Protein AF-A0A251T359-F1 (afdb_monomer)

InterPro domains:
  IPR029052 Metallo-dependent phosphatase-like [G3DSA:3.60.21.10] (4-119)

Nearest PDB structures (foldseek):
  3jc7-assembly1_c  TM=2.849E-01  e=4.453E+00  Saccharomyces cerevisiae
  7qhs-assembly1_E  TM=2.737E-01  e=4.762E+00  Saccharomyces cerevisiae

Structure (mmCIF, N/CA/C/O backbone):
data_AF-A0A251T359-F1
#
_entry.id   AF-A0A251T359-F1
#
loop_
_atom_site.group_PDB
_atom_site.id
_atom_site.type_symbol
_atom_site.label_atom_id
_atom_site.label_alt_id
_atom_site.label_comp_id
_atom_site.label_asym_id
_atom_site.label_entity_id
_atom_site.label_seq_id
_atom_site.pdbx_PDB_ins_code
_atom_site.Cartn_x
_atom_site.Cartn_y
_atom_site.Cartn_z
_atom_site.occupancy
_atom_site.B_iso_or_equiv
_atom_site.auth_seq_id
_atom_site.auth_comp_id
_atom_site.auth_asym_id
_atom_site.auth_atom_id
_atom_site.pdbx_PDB_model_num
ATOM 1 N N . MET A 1 1 ? 31.931 -24.483 -5.574 1.00 58.66 1 MET A N 1
ATOM 2 C CA . MET A 1 1 ? 31.789 -23.434 -6.615 1.00 58.66 1 MET A CA 1
ATOM 3 C C . MET A 1 1 ? 30.414 -23.445 -7.299 1.00 58.66 1 MET A C 1
ATOM 5 O O . MET A 1 1 ? 29.770 -22.406 -7.334 1.00 58.66 1 MET A O 1
ATOM 9 N N . PHE A 1 2 ? 29.905 -24.598 -7.754 1.00 56.00 2 PHE A N 1
ATOM 10 C CA . PHE A 1 2 ? 28.624 -24.717 -8.482 1.00 56.00 2 PHE A CA 1
ATOM 11 C C . PHE A 1 2 ? 27.378 -24.200 -7.723 1.00 56.00 2 PHE A C 1
ATOM 13 O O . PHE A 1 2 ? 26.584 -23.440 -8.271 1.00 56.00 2 PHE A O 1
ATOM 20 N N . VAL A 1 3 ? 27.241 -24.524 -6.430 1.00 62.50 3 VAL A N 1
ATOM 21 C CA . VAL A 1 3 ? 26.126 -24.048 -5.578 1.00 62.50 3 VAL A CA 1
ATOM 22 C C . VAL A 1 3 ? 26.109 -22.520 -5.437 1.00 62.50 3 VAL A C 1
ATOM 24 O O . VAL A 1 3 ? 25.041 -21.911 -5.438 1.00 62.50 3 VAL A O 1
ATOM 27 N N . MET A 1 4 ? 27.281 -21.880 -5.362 1.00 59.09 4 MET A N 1
ATOM 28 C CA . MET A 1 4 ? 27.379 -20.416 -5.278 1.00 59.09 4 MET A CA 1
ATOM 29 C C . MET A 1 4 ? 26.913 -19.743 -6.575 1.00 59.09 4 MET A C 1
ATOM 31 O O . MET A 1 4 ? 26.155 -18.777 -6.517 1.00 59.09 4 MET A O 1
ATOM 35 N N . ILE A 1 5 ? 27.276 -20.304 -7.732 1.00 63.19 5 ILE A N 1
ATOM 36 C CA . ILE A 1 5 ? 26.850 -19.810 -9.052 1.00 63.19 5 ILE A CA 1
ATOM 37 C C . ILE A 1 5 ? 25.325 -19.943 -9.220 1.00 63.19 5 ILE A C 1
ATOM 39 O O . ILE A 1 5 ? 24.665 -19.006 -9.665 1.00 63.19 5 ILE A O 1
ATOM 43 N N . MET A 1 6 ? 24.731 -21.069 -8.810 1.00 62.06 6 MET A N 1
ATOM 44 C CA . MET A 1 6 ? 23.271 -21.260 -8.855 1.00 62.06 6 MET A CA 1
ATOM 45 C C . MET A 1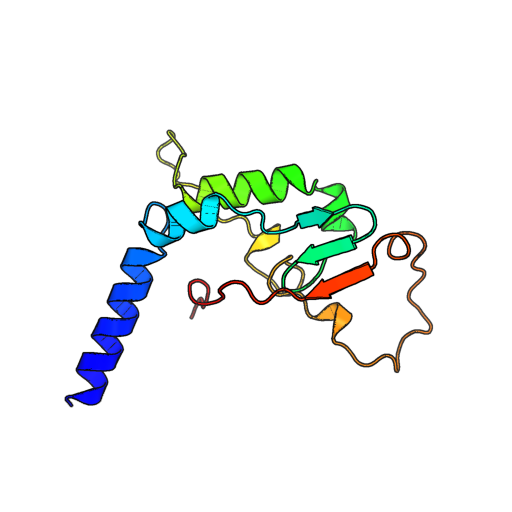 6 ? 22.527 -20.312 -7.898 1.00 62.06 6 MET A C 1
ATOM 47 O O . MET A 1 6 ? 21.501 -19.739 -8.273 1.00 62.06 6 MET A O 1
ATOM 51 N N . ARG A 1 7 ? 23.064 -20.071 -6.689 1.00 62.34 7 ARG A N 1
ATOM 52 C CA . ARG A 1 7 ? 22.520 -19.067 -5.754 1.00 62.34 7 ARG A CA 1
ATOM 53 C C . ARG A 1 7 ? 22.549 -17.659 -6.352 1.00 62.34 7 ARG A C 1
ATOM 55 O O . ARG A 1 7 ? 21.570 -16.933 -6.200 1.00 62.34 7 ARG A O 1
ATOM 62 N N . GLN A 1 8 ? 23.619 -17.289 -7.058 1.00 69.81 8 GLN A N 1
ATOM 63 C CA . GLN A 1 8 ? 23.717 -15.995 -7.742 1.00 69.81 8 GLN A CA 1
ATOM 64 C C . GLN A 1 8 ? 22.674 -15.850 -8.855 1.00 69.81 8 GLN A C 1
ATOM 66 O O . GLN A 1 8 ? 21.992 -14.829 -8.907 1.00 69.81 8 GLN A O 1
ATOM 71 N N . LYS A 1 9 ? 22.467 -16.888 -9.678 1.00 77.06 9 LYS A N 1
ATOM 72 C CA . LYS A 1 9 ? 21.423 -16.886 -10.720 1.00 77.06 9 LYS A CA 1
ATOM 73 C C . LYS A 1 9 ? 20.029 -16.640 -10.138 1.00 77.06 9 LYS A C 1
ATOM 75 O O . LYS A 1 9 ? 19.288 -15.819 -10.667 1.00 77.06 9 LYS A O 1
ATOM 80 N N . GLY A 1 10 ? 19.695 -17.288 -9.020 1.00 78.56 10 GLY A N 1
ATOM 81 C CA . GLY A 1 10 ? 18.405 -17.096 -8.350 1.00 78.56 10 GLY A CA 1
ATOM 82 C C . GLY A 1 10 ? 18.207 -15.687 -7.776 1.00 78.56 10 GLY A C 1
ATOM 83 O O . GLY A 1 10 ? 17.105 -15.146 -7.844 1.00 78.56 10 GLY A O 1
ATOM 84 N N . VAL A 1 11 ? 19.262 -15.070 -7.231 1.00 80.38 11 VAL A N 1
ATOM 85 C CA . VAL A 1 11 ? 19.211 -13.680 -6.736 1.00 80.38 11 VAL A CA 1
ATOM 86 C C . VAL A 1 11 ? 18.999 -12.697 -7.888 1.00 80.38 11 VAL A C 1
ATOM 88 O O . VAL A 1 11 ? 18.137 -11.826 -7.788 1.00 80.38 11 VAL A O 1
ATOM 91 N N . ILE A 1 12 ? 19.732 -12.866 -8.992 1.00 83.62 12 ILE A N 1
ATOM 92 C CA . ILE A 1 12 ? 19.599 -12.020 -10.185 1.00 83.62 12 ILE A CA 1
ATOM 93 C C . ILE A 1 12 ? 18.197 -12.158 -10.784 1.00 83.62 12 ILE A C 1
ATOM 95 O O . ILE A 1 12 ? 17.548 -11.149 -11.039 1.00 83.62 12 ILE A O 1
ATOM 99 N N . ALA A 1 13 ? 17.698 -13.389 -10.937 1.00 85.88 13 ALA A N 1
ATOM 100 C CA . ALA A 1 13 ? 16.363 -13.637 -11.474 1.00 85.88 13 ALA A CA 1
ATOM 101 C C . ALA A 1 13 ? 15.277 -12.925 -10.654 1.00 85.88 13 ALA A C 1
ATOM 103 O O . ALA A 1 13 ? 14.451 -12.214 -11.217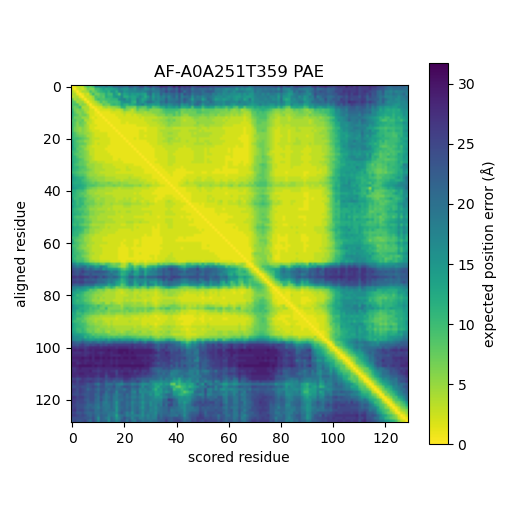 1.00 85.88 13 ALA A O 1
ATOM 104 N N . ARG A 1 14 ? 15.311 -13.038 -9.318 1.00 81.12 14 ARG A N 1
ATOM 105 C CA . ARG A 1 14 ? 14.356 -12.333 -8.447 1.00 81.12 14 ARG A CA 1
ATOM 106 C C . ARG A 1 14 ? 14.466 -10.819 -8.568 1.00 81.12 14 ARG A C 1
ATOM 108 O O . ARG A 1 14 ? 13.438 -10.162 -8.657 1.00 81.12 14 ARG A O 1
ATOM 115 N N . SER A 1 15 ? 15.683 -10.280 -8.610 1.00 81.69 15 SER A N 1
ATOM 116 C CA . SER A 1 15 ? 15.901 -8.841 -8.785 1.00 81.69 15 SER A CA 1
ATOM 117 C C . SER A 1 15 ? 15.282 -8.331 -10.093 1.00 81.69 15 SER A C 1
ATOM 119 O O . SER A 1 15 ? 14.564 -7.338 -10.094 1.00 81.69 15 SER A O 1
ATOM 121 N N . VAL A 1 16 ? 15.469 -9.055 -11.201 1.00 86.38 16 VAL A N 1
ATOM 122 C CA . VAL A 1 16 ? 14.897 -8.689 -12.509 1.00 86.38 16 VAL A CA 1
ATOM 123 C C . VAL A 1 16 ? 13.372 -8.799 -12.528 1.00 86.38 16 VAL A C 1
ATOM 125 O O . VAL A 1 16 ? 12.710 -7.938 -13.102 1.00 86.38 16 VAL A O 1
ATOM 128 N N . LEU A 1 17 ? 12.811 -9.843 -11.913 1.00 86.75 17 LEU A N 1
ATOM 129 C CA . LEU A 1 17 ? 11.364 -10.066 -11.887 1.00 86.75 17 LEU A CA 1
ATOM 130 C C . LEU A 1 17 ? 10.630 -9.053 -10.999 1.00 86.75 17 LEU A C 1
ATOM 132 O O . LEU A 1 17 ? 9.520 -8.649 -11.338 1.00 86.75 17 LEU A O 1
ATOM 136 N N . LEU A 1 18 ? 11.237 -8.675 -9.871 1.00 85.50 18 LEU A N 1
ATOM 137 C CA . LEU A 1 18 ? 10.582 -7.934 -8.794 1.00 85.50 18 LEU A CA 1
ATOM 138 C C . LEU A 1 18 ? 11.001 -6.463 -8.670 1.00 85.50 18 LEU A C 1
ATOM 140 O O . LEU A 1 18 ? 10.419 -5.741 -7.861 1.00 85.50 18 LEU A O 1
ATOM 144 N N . ARG A 1 19 ? 12.002 -6.000 -9.427 1.00 85.94 19 ARG A N 1
ATOM 145 C CA . ARG A 1 19 ? 12.279 -4.560 -9.535 1.00 85.94 19 ARG A CA 1
ATOM 146 C C . ARG A 1 19 ? 11.032 -3.816 -10.042 1.00 85.94 19 ARG A C 1
ATOM 148 O O . ARG A 1 19 ? 10.264 -4.418 -10.793 1.00 85.94 19 ARG A O 1
ATOM 155 N N . PRO A 1 20 ? 10.860 -2.525 -9.714 1.00 89.00 20 PRO A N 1
ATOM 156 C CA . PRO A 1 20 ? 9.855 -1.675 -10.352 1.00 89.00 20 PRO A CA 1
ATOM 157 C C . PRO A 1 20 ? 9.824 -1.846 -11.880 1.00 89.00 20 PRO A C 1
ATOM 159 O O . PRO A 1 20 ? 10.874 -1.852 -12.525 1.00 89.00 20 PRO A O 1
ATOM 162 N N . GLY A 1 21 ? 8.632 -2.051 -12.446 1.00 90.06 21 GLY A N 1
ATOM 163 C CA . GLY A 1 21 ? 8.418 -2.347 -13.870 1.00 90.06 21 GLY A CA 1
ATOM 164 C C . GLY A 1 21 ? 8.797 -3.772 -14.312 1.00 90.06 21 GLY A C 1
ATOM 165 O O . GLY A 1 21 ? 8.658 -4.114 -15.484 1.00 90.06 21 GLY A O 1
ATOM 166 N N . GLY A 1 22 ? 9.287 -4.621 -13.406 1.00 89.44 22 GLY A N 1
ATOM 167 C CA . GLY A 1 22 ? 9.528 -6.041 -13.658 1.00 89.44 22 GLY A CA 1
ATOM 168 C C . GLY A 1 22 ? 8.215 -6.823 -13.797 1.00 89.44 22 GLY A C 1
ATOM 169 O O . GLY A 1 22 ? 7.207 -6.440 -13.209 1.00 89.44 22 GLY A O 1
ATOM 170 N N . PRO A 1 23 ? 8.196 -7.944 -14.537 1.00 91.44 23 PRO A N 1
ATOM 171 C CA . PRO A 1 23 ? 6.957 -8.657 -14.858 1.00 91.44 23 PRO A CA 1
ATOM 172 C C . PRO A 1 23 ? 6.203 -9.153 -13.618 1.00 91.44 23 PRO A C 1
ATOM 174 O O . PRO A 1 23 ? 4.982 -9.076 -13.576 1.00 91.44 23 PRO A O 1
ATOM 177 N N . LEU A 1 24 ? 6.913 -9.608 -12.578 1.00 87.75 24 LEU A N 1
ATOM 178 C CA . LEU A 1 24 ? 6.261 -10.024 -11.336 1.00 87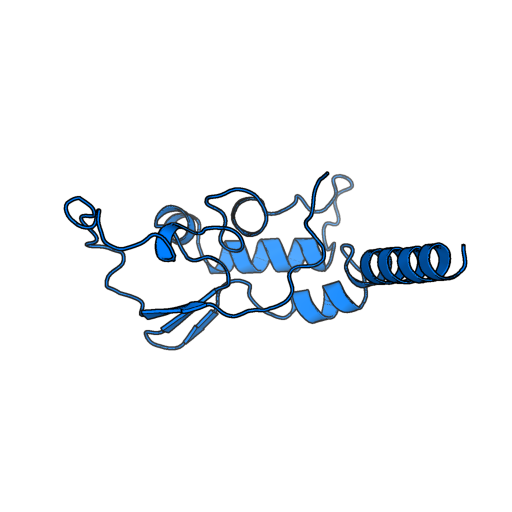.75 24 LEU A CA 1
ATOM 179 C C . LEU A 1 24 ? 5.846 -8.817 -10.485 1.00 87.75 24 LEU A C 1
ATOM 181 O O . LEU A 1 24 ? 4.824 -8.875 -9.810 1.00 87.75 24 LEU A O 1
ATOM 185 N N . ALA A 1 25 ? 6.604 -7.718 -10.530 1.00 87.94 25 ALA A N 1
ATOM 186 C CA . ALA A 1 25 ? 6.199 -6.476 -9.879 1.00 87.94 25 ALA A CA 1
ATOM 187 C C . ALA A 1 25 ? 4.902 -5.914 -10.484 1.00 87.94 25 ALA A C 1
ATOM 189 O O . ALA A 1 25 ? 4.035 -5.478 -9.737 1.00 87.94 25 ALA A O 1
ATOM 190 N N . LEU A 1 26 ? 4.730 -5.988 -11.807 1.00 91.56 26 LEU A N 1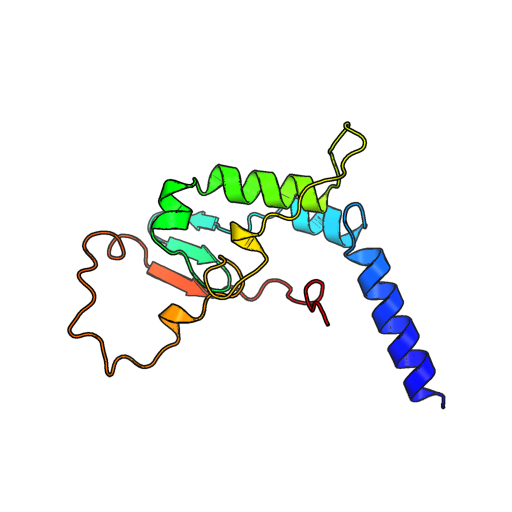
ATOM 191 C CA . LEU A 1 26 ? 3.511 -5.552 -12.494 1.00 91.56 26 LEU A CA 1
ATOM 192 C C . LEU A 1 26 ? 2.280 -6.356 -12.070 1.00 91.56 26 LEU A C 1
ATOM 194 O O . LEU A 1 26 ? 1.242 -5.765 -11.790 1.00 91.56 26 LEU A O 1
ATOM 198 N N . GLU A 1 27 ? 2.397 -7.682 -11.969 1.00 91.75 27 GLU A N 1
ATOM 199 C CA . GLU A 1 27 ? 1.295 -8.518 -11.481 1.00 91.75 27 GLU A CA 1
ATOM 200 C C . GLU A 1 27 ? 0.954 -8.204 -10.023 1.00 91.75 27 GLU A C 1
ATOM 202 O O . GLU A 1 27 ? -0.207 -7.999 -9.674 1.00 91.75 27 GLU A O 1
ATOM 207 N N . LEU A 1 28 ? 1.971 -8.080 -9.168 1.00 90.19 28 LEU A N 1
ATOM 208 C CA . LEU A 1 28 ? 1.776 -7.755 -7.757 1.00 90.19 28 LEU A CA 1
ATOM 209 C C . LEU A 1 28 ? 1.202 -6.344 -7.546 1.00 90.19 28 LEU A C 1
ATOM 211 O O . LEU A 1 28 ? 0.428 -6.152 -6.613 1.00 90.19 28 LEU A O 1
ATOM 215 N N . ALA A 1 29 ? 1.506 -5.381 -8.421 1.00 91.50 29 ALA A N 1
ATOM 216 C CA . ALA A 1 29 ? 0.995 -4.011 -8.339 1.00 91.50 29 ALA A CA 1
ATOM 217 C C . ALA A 1 29 ? -0.533 -3.910 -8.477 1.00 91.50 29 ALA A C 1
ATOM 219 O O . ALA A 1 29 ? -1.123 -2.890 -8.117 1.00 91.50 29 ALA A O 1
ATOM 220 N N . ARG A 1 30 ? -1.180 -4.958 -9.000 1.00 91.94 30 ARG A N 1
ATOM 221 C CA . ARG A 1 30 ? -2.641 -5.062 -9.125 1.00 91.94 30 ARG A CA 1
ATOM 222 C C . ARG A 1 30 ? -3.322 -5.379 -7.794 1.00 91.94 30 ARG A C 1
ATOM 224 O O . ARG A 1 30 ? -4.545 -5.294 -7.701 1.00 91.94 30 ARG A O 1
ATOM 231 N N . HIS A 1 31 ? -2.551 -5.779 -6.786 1.00 92.19 31 HIS A N 1
ATOM 232 C CA . HIS A 1 31 ? -3.051 -6.201 -5.488 1.00 92.19 31 HIS A CA 1
ATOM 233 C C . HIS A 1 31 ? -2.734 -5.150 -4.413 1.00 92.19 31 HIS A C 1
ATOM 235 O O . HIS A 1 31 ? -1.615 -4.639 -4.359 1.00 92.19 31 HIS A O 1
ATOM 241 N N . PRO A 1 32 ? -3.696 -4.820 -3.534 1.00 92.44 32 PRO A N 1
ATOM 242 C CA . PRO A 1 32 ? -3.466 -3.858 -2.465 1.00 92.44 32 PRO A CA 1
ATOM 243 C C . PRO A 1 32 ? -2.551 -4.434 -1.374 1.00 92.44 32 PRO A C 1
ATOM 245 O O . PRO A 1 32 ? -2.609 -5.622 -1.058 1.00 92.44 32 PRO A O 1
ATOM 248 N N . VAL A 1 33 ? -1.759 -3.568 -0.736 1.00 91.88 33 VAL A N 1
ATOM 249 C CA . VAL A 1 33 ? -0.959 -3.921 0.455 1.00 91.88 33 VAL A CA 1
ATOM 250 C C . VAL A 1 33 ? -1.839 -4.025 1.702 1.00 91.88 33 VAL A C 1
ATOM 252 O O . VAL A 1 33 ? -1.521 -4.756 2.642 1.00 91.88 33 VAL A O 1
ATOM 255 N N . VAL A 1 34 ? -2.959 -3.303 1.702 1.00 93.81 34 VAL A N 1
ATOM 256 C CA . VAL A 1 34 ? -3.980 -3.341 2.747 1.00 93.81 34 VAL A CA 1
ATOM 257 C C . VAL A 1 34 ? -5.339 -3.560 2.097 1.00 93.81 34 VAL A C 1
ATOM 259 O O . VAL A 1 34 ? -5.809 -2.712 1.335 1.00 93.81 34 VAL A O 1
ATOM 262 N N . LEU A 1 35 ? -5.990 -4.674 2.421 1.00 92.06 35 LEU A N 1
ATOM 263 C CA . LEU A 1 35 ? -7.320 -5.022 1.927 1.00 92.06 35 LEU A CA 1
ATOM 264 C C . LEU A 1 35 ? -8.332 -4.966 3.073 1.00 92.06 35 LEU A C 1
ATOM 266 O O . LEU A 1 35 ? -8.126 -5.591 4.109 1.00 92.06 35 LEU A O 1
ATOM 270 N N . LYS A 1 36 ? -9.441 -4.253 2.874 1.00 88.44 36 LYS A N 1
ATOM 271 C CA . LYS A 1 36 ? -10.590 -4.257 3.785 1.00 88.44 36 LYS A CA 1
ATOM 272 C C . LYS A 1 36 ? -11.741 -5.022 3.134 1.00 88.44 36 LYS A C 1
ATOM 274 O O . LYS A 1 36 ? -12.131 -4.686 2.019 1.00 88.44 36 LYS A O 1
ATOM 279 N N . VAL A 1 37 ? -12.297 -5.998 3.843 1.00 87.94 37 VAL A N 1
ATOM 280 C CA . VAL A 1 37 ? -13.519 -6.718 3.458 1.00 87.94 37 VAL A CA 1
ATOM 281 C C . VAL A 1 37 ? -14.445 -6.702 4.664 1.00 87.94 37 VAL A C 1
ATOM 283 O O . VAL A 1 37 ? -14.107 -7.275 5.696 1.00 87.94 37 VAL A O 1
ATOM 286 N N . ASP A 1 38 ? -15.576 -6.011 4.552 1.00 91.94 38 ASP A N 1
ATOM 287 C CA . ASP A 1 38 ? -16.503 -5.783 5.666 1.00 91.94 38 ASP A CA 1
ATOM 288 C C . ASP A 1 38 ? -15.779 -5.226 6.910 1.00 91.94 38 ASP A C 1
ATOM 290 O O . ASP A 1 38 ? -15.155 -4.159 6.850 1.00 91.94 38 ASP A O 1
ATOM 294 N N . ASP A 1 39 ? -15.827 -5.962 8.020 1.00 89.00 39 ASP A N 1
ATOM 29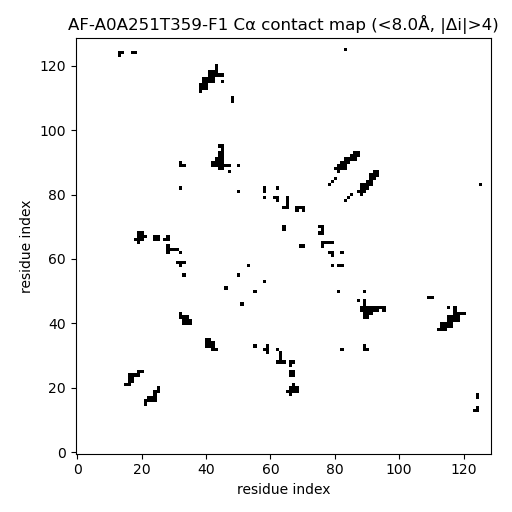5 C CA . ASP A 1 39 ? -15.191 -5.628 9.299 1.00 89.00 39 ASP A CA 1
ATOM 296 C C . ASP A 1 39 ? -13.766 -6.201 9.442 1.00 89.00 39 ASP A C 1
ATOM 298 O O . ASP A 1 39 ? -13.123 -6.074 10.492 1.00 89.00 39 ASP A O 1
ATOM 302 N N . TRP A 1 40 ? -13.250 -6.844 8.393 1.00 86.94 40 TRP A N 1
ATOM 303 C CA . TRP A 1 40 ? -11.931 -7.466 8.371 1.00 86.94 40 TRP A CA 1
ATOM 304 C C . TRP A 1 40 ? -10.928 -6.617 7.611 1.00 86.94 40 TRP A C 1
ATOM 306 O O . TRP A 1 40 ? -11.206 -6.092 6.530 1.00 86.94 40 TRP A O 1
ATOM 316 N N . VAL A 1 41 ? -9.722 -6.525 8.170 1.00 88.31 41 VAL A N 1
ATOM 317 C CA . VAL A 1 41 ? -8.585 -5.879 7.517 1.00 88.31 41 VAL A CA 1
ATOM 318 C C . VAL A 1 41 ? -7.430 -6.860 7.414 1.00 88.31 41 VAL A C 1
ATOM 320 O O . VAL A 1 41 ? -7.022 -7.495 8.388 1.00 88.31 41 VAL A O 1
ATOM 323 N N . PHE A 1 42 ? -6.879 -6.940 6.212 1.00 87.25 42 PHE A N 1
ATOM 324 C CA . PHE A 1 42 ? -5.793 -7.826 5.846 1.00 87.25 42 PHE A CA 1
ATOM 325 C C . PHE A 1 42 ? -4.571 -7.008 5.438 1.00 87.25 42 PHE A C 1
ATOM 327 O O . PHE A 1 42 ? -4.643 -6.151 4.558 1.00 87.25 42 PHE A O 1
ATOM 334 N N . CYS A 1 43 ? -3.443 -7.279 6.088 1.00 90.25 43 CYS A N 1
ATOM 335 C CA . CYS A 1 43 ? -2.136 -6.693 5.792 1.00 90.25 43 CYS A CA 1
ATOM 336 C C . CYS A 1 43 ? -1.028 -7.616 6.329 1.00 90.25 43 CYS A C 1
ATOM 338 O O . CYS A 1 43 ? -1.324 -8.608 6.996 1.00 90.25 43 CYS A O 1
ATOM 340 N N . HIS A 1 44 ? 0.243 -7.339 6.014 1.00 88.56 44 HIS A N 1
ATOM 341 C CA . HIS A 1 44 ? 1.340 -8.228 6.418 1.00 88.56 44 HIS A CA 1
ATOM 342 C C . HIS A 1 44 ? 1.808 -8.004 7.869 1.00 88.56 44 HIS A C 1
ATOM 344 O O . HIS A 1 44 ? 1.754 -8.928 8.670 1.00 88.56 44 HIS A O 1
ATOM 350 N N . GLY A 1 45 ? 2.256 -6.798 8.231 1.00 86.62 45 GLY A N 1
ATOM 351 C CA . GLY A 1 45 ? 2.755 -6.499 9.581 1.00 86.62 45 GLY A CA 1
ATOM 352 C C . GLY A 1 45 ? 1.679 -5.955 10.526 1.00 86.62 45 GLY A C 1
ATOM 353 O O . GLY A 1 45 ? 1.608 -6.326 11.698 1.00 86.62 45 GLY A O 1
ATOM 354 N N . GLY A 1 46 ? 0.811 -5.082 10.015 1.00 88.62 46 GLY A N 1
ATOM 355 C CA . GLY A 1 46 ? -0.287 -4.484 10.777 1.00 88.62 46 GLY A CA 1
ATOM 356 C C . GLY A 1 46 ? -0.510 -3.011 10.442 1.00 88.62 46 GLY A C 1
ATOM 357 O O . GLY A 1 46 ? 0.377 -2.333 9.922 1.00 88.62 46 GLY A O 1
ATOM 358 N N . LEU A 1 47 ? -1.686 -2.484 10.784 1.00 90.38 47 LEU A N 1
ATOM 359 C CA . LEU A 1 47 ? -1.992 -1.058 10.652 1.00 90.38 47 LEU A CA 1
ATOM 360 C C . LEU A 1 47 ? -1.803 -0.321 11.973 1.00 90.38 47 LEU A C 1
ATOM 362 O O . LEU A 1 47 ? -2.341 -0.736 12.985 1.00 90.38 47 LEU A O 1
ATOM 366 N N . LEU A 1 48 ? -1.099 0.807 11.950 1.00 91.19 48 LEU A N 1
ATOM 367 C CA . LEU A 1 48 ? -1.024 1.741 13.071 1.00 91.19 48 LEU A CA 1
ATOM 368 C C . LEU A 1 48 ? -1.962 2.933 12.816 1.00 91.19 48 LEU A C 1
ATOM 370 O O . LEU A 1 48 ? -2.286 3.200 11.654 1.00 91.19 48 LEU A O 1
ATOM 374 N N . PRO A 1 49 ? -2.372 3.694 13.851 1.00 92.00 49 PRO A N 1
ATOM 375 C CA . PRO A 1 49 ? -3.283 4.829 13.680 1.00 92.00 49 PRO A CA 1
ATOM 376 C C . PRO A 1 49 ? -2.833 5.824 12.602 1.00 92.00 49 PRO A C 1
ATOM 378 O O . PRO A 1 49 ? -3.642 6.275 11.797 1.00 92.00 49 PRO A O 1
ATOM 381 N N . HIS A 1 50 ? -1.528 6.096 12.507 1.00 91.69 50 HIS A N 1
ATOM 382 C CA . HIS A 1 50 ? -0.995 7.015 11.502 1.00 91.69 50 HIS A CA 1
ATOM 383 C C . HIS A 1 50 ? -1.111 6.489 10.059 1.00 91.69 50 HIS A C 1
ATOM 385 O O . HIS A 1 50 ? -1.231 7.298 9.145 1.00 91.69 50 HIS A O 1
ATOM 391 N N . HIS A 1 51 ? -1.145 5.168 9.826 1.00 93.62 51 HIS A N 1
ATOM 392 C CA . HIS A 1 51 ? -1.435 4.608 8.497 1.00 93.62 51 HIS A CA 1
ATOM 393 C C . HIS A 1 51 ? -2.871 4.911 8.068 1.00 93.62 51 HIS A C 1
ATOM 395 O O . HIS A 1 51 ? -3.128 5.228 6.909 1.00 93.62 51 HIS A O 1
ATOM 401 N N . VAL A 1 52 ? -3.810 4.827 9.015 1.00 93.25 52 VAL A N 1
ATOM 402 C CA . VAL A 1 52 ? -5.225 5.120 8.764 1.00 93.25 52 VAL A CA 1
ATOM 403 C C . VAL A 1 52 ? -5.404 6.607 8.473 1.00 93.25 52 VAL A C 1
ATOM 405 O O . VAL A 1 52 ? -6.032 6.949 7.475 1.00 93.25 52 VAL A O 1
ATOM 408 N N . THR A 1 53 ? -4.779 7.479 9.271 1.00 94.06 53 THR A N 1
ATOM 409 C CA . THR A 1 53 ? -4.780 8.933 9.043 1.00 94.06 53 THR A CA 1
ATOM 410 C 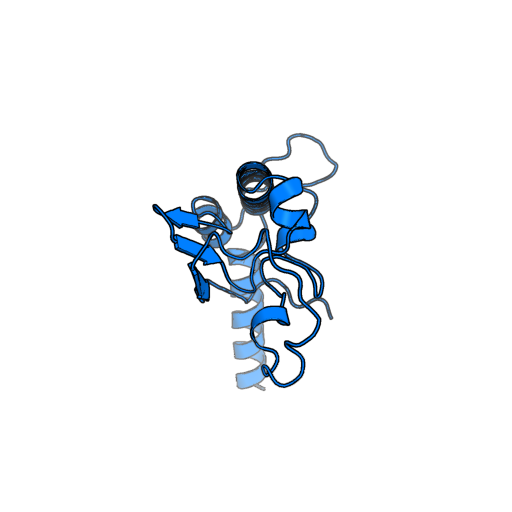C . THR A 1 53 ? -4.145 9.313 7.706 1.00 94.06 53 THR A C 1
ATOM 412 O O . THR A 1 53 ? -4.626 10.223 7.039 1.00 94.06 53 THR A O 1
ATOM 415 N N . TYR A 1 54 ? -3.084 8.616 7.289 1.00 94.50 54 TYR A N 1
ATOM 416 C CA . TYR A 1 54 ? -2.443 8.847 5.994 1.00 94.50 54 TYR A CA 1
ATOM 417 C C . TYR A 1 54 ? -3.343 8.473 4.803 1.00 94.50 54 TYR A C 1
ATOM 419 O O . TYR A 1 54 ? -3.255 9.085 3.738 1.00 94.50 54 TYR A O 1
ATOM 427 N N . GLY A 1 55 ? -4.228 7.495 4.998 1.00 95.38 55 GLY A N 1
ATOM 428 C CA . GLY A 1 55 ? -5.207 7.043 4.017 1.00 95.38 55 GLY A CA 1
ATOM 429 C C . GLY A 1 55 ? -4.795 5.736 3.346 1.00 95.38 55 GLY A C 1
ATOM 430 O O . GLY A 1 55 ? -3.816 5.671 2.607 1.00 95.38 55 GLY A O 1
ATOM 431 N N . ILE A 1 56 ? -5.589 4.685 3.553 1.00 93.44 56 ILE A N 1
ATOM 432 C CA . ILE A 1 56 ? -5.297 3.331 3.055 1.00 93.44 56 ILE A CA 1
ATOM 433 C C . ILE A 1 56 ? -5.258 3.262 1.525 1.00 93.44 56 ILE A C 1
ATOM 435 O O . ILE A 1 56 ? -4.354 2.657 0.950 1.00 93.44 56 ILE A O 1
ATOM 439 N N . GLU A 1 57 ? -6.205 3.915 0.852 1.00 94.88 57 GLU A N 1
ATOM 440 C CA . GLU A 1 57 ? -6.234 3.968 -0.613 1.00 94.88 57 GLU A CA 1
ATOM 441 C C . GLU A 1 57 ? -4.999 4.670 -1.177 1.00 94.88 57 GLU A C 1
ATOM 443 O O . GLU A 1 57 ? -4.431 4.228 -2.174 1.00 94.88 57 GLU A O 1
ATOM 448 N N . LYS A 1 58 ? -4.531 5.723 -0.497 1.00 94.88 58 LYS A N 1
ATOM 449 C CA . LYS A 1 58 ? -3.309 6.432 -0.867 1.00 94.88 58 LYS A CA 1
ATOM 450 C C . LYS A 1 58 ? -2.091 5.517 -0.759 1.00 94.88 58 LYS A C 1
ATOM 452 O O . LYS A 1 58 ? -1.328 5.431 -1.716 1.00 94.88 58 LYS A O 1
ATOM 457 N N . ILE A 1 59 ? -1.964 4.774 0.342 1.00 94.19 59 ILE A N 1
ATOM 458 C CA . ILE A 1 59 ? -0.889 3.786 0.531 1.00 94.19 59 ILE A CA 1
ATOM 459 C C . ILE A 1 59 ? -0.902 2.746 -0.597 1.00 94.19 59 ILE A C 1
ATOM 461 O O . ILE A 1 59 ? 0.130 2.491 -1.215 1.00 94.19 59 ILE A O 1
ATOM 465 N N . ASN A 1 60 ? -2.067 2.160 -0.890 1.00 94.50 60 ASN A N 1
ATOM 466 C CA . ASN A 1 60 ? -2.206 1.161 -1.951 1.00 94.50 60 ASN A CA 1
ATOM 467 C C . ASN A 1 60 ? -1.833 1.735 -3.329 1.00 94.50 60 ASN A C 1
ATOM 469 O O . ASN A 1 60 ? -1.109 1.087 -4.084 1.00 94.50 60 ASN A O 1
ATOM 473 N N . ASN A 1 61 ? -2.267 2.960 -3.637 1.00 93.75 61 ASN A N 1
ATOM 474 C CA . ASN A 1 61 ? -1.951 3.638 -4.894 1.00 93.75 61 ASN A CA 1
ATOM 475 C C . ASN A 1 61 ? -0.457 3.949 -5.034 1.00 93.75 61 ASN A C 1
ATOM 477 O O . ASN A 1 61 ? 0.108 3.742 -6.104 1.00 93.75 61 ASN A O 1
ATOM 481 N N . GLU A 1 62 ? 0.194 4.434 -3.978 1.00 92.75 62 GLU A N 1
ATOM 482 C CA . GLU A 1 62 ? 1.629 4.733 -3.997 1.00 92.75 62 GLU A CA 1
ATOM 483 C C . GLU A 1 62 ? 2.471 3.472 -4.174 1.00 92.75 62 GLU A C 1
ATOM 485 O O . GLU A 1 62 ? 3.421 3.479 -4.955 1.00 92.75 62 GLU A O 1
ATOM 490 N N . VAL A 1 63 ? 2.098 2.367 -3.518 1.00 91.94 63 VAL A N 1
ATOM 491 C CA . VAL A 1 63 ? 2.765 1.076 -3.727 1.00 91.94 63 VAL A CA 1
ATOM 492 C C . VAL A 1 63 ? 2.548 0.571 -5.144 1.00 91.94 63 VAL A C 1
ATOM 494 O O . VAL A 1 63 ? 3.521 0.190 -5.788 1.00 91.94 63 VAL A O 1
ATOM 497 N N . SER A 1 64 ? 1.315 0.607 -5.651 1.00 91.94 64 SER A N 1
ATOM 498 C CA . SER A 1 64 ? 1.018 0.181 -7.019 1.00 91.94 64 SER A CA 1
ATOM 499 C C . SER A 1 64 ? 1.848 0.975 -8.032 1.00 91.94 64 SER A C 1
ATOM 501 O O . SER A 1 64 ? 2.598 0.377 -8.800 1.00 91.94 64 SER A O 1
ATOM 503 N N . LYS A 1 65 ? 1.837 2.314 -7.951 1.00 91.88 65 LYS A N 1
ATOM 504 C CA . LYS A 1 65 ? 2.633 3.197 -8.823 1.00 91.88 65 LYS A CA 1
ATOM 505 C C . LYS A 1 65 ? 4.130 2.931 -8.727 1.00 91.88 65 LYS A C 1
ATOM 507 O O . LYS A 1 65 ? 4.817 2.891 -9.747 1.00 91.88 65 LYS A O 1
ATOM 512 N N . TRP A 1 66 ? 4.631 2.727 -7.510 1.00 90.31 66 TRP A N 1
ATOM 513 C CA . TRP A 1 66 ? 6.030 2.391 -7.287 1.00 90.31 66 TRP A CA 1
ATOM 514 C C . TRP A 1 66 ? 6.405 1.049 -7.924 1.00 90.31 66 TRP A C 1
ATOM 516 O O . TRP A 1 66 ? 7.448 0.949 -8.564 1.00 90.31 66 TRP A O 1
ATOM 526 N N . MET A 1 67 ? 5.547 0.034 -7.821 1.00 90.06 67 MET A N 1
ATOM 527 C CA . MET A 1 67 ? 5.780 -1.279 -8.425 1.00 90.06 67 MET A CA 1
ATOM 528 C C . MET A 1 67 ? 5.655 -1.262 -9.951 1.00 90.06 67 MET A C 1
ATOM 530 O O . MET A 1 67 ? 6.421 -1.953 -10.626 1.00 90.06 67 MET A O 1
ATOM 534 N N . THR A 1 68 ? 4.743 -0.464 -10.512 1.00 90.75 68 THR A N 1
ATOM 535 C CA . THR A 1 68 ? 4.599 -0.311 -11.967 1.00 90.75 68 THR A CA 1
ATOM 536 C C . THR A 1 68 ? 5.637 0.619 -12.587 1.00 90.75 68 THR A C 1
ATOM 538 O O . THR A 1 68 ? 5.831 0.562 -13.798 1.00 90.75 68 THR A O 1
ATOM 541 N N . ASN A 1 69 ? 6.325 1.432 -11.778 1.00 83.56 69 ASN A N 1
ATOM 542 C CA . ASN A 1 69 ? 7.254 2.474 -12.217 1.00 83.56 69 ASN A CA 1
ATOM 543 C C . ASN A 1 69 ? 6.595 3.527 -13.135 1.00 83.56 69 ASN A C 1
ATOM 545 O O . ASN A 1 69 ? 7.188 3.956 -14.119 1.00 83.56 69 ASN A O 1
ATOM 549 N N . VAL A 1 70 ? 5.356 3.930 -12.833 1.00 67.81 70 VAL A N 1
ATOM 550 C CA . VAL A 1 70 ? 4.535 4.820 -13.690 1.00 67.81 70 VAL A CA 1
ATOM 551 C C . VAL A 1 70 ? 4.768 6.312 -13.384 1.00 67.81 70 VAL A C 1
ATOM 553 O O . VAL A 1 70 ? 3.873 7.135 -13.517 1.00 67.81 70 VAL A O 1
ATOM 556 N N . ASN A 1 71 ? 5.980 6.701 -12.988 1.00 59.53 71 ASN A N 1
ATOM 557 C CA . ASN A 1 71 ? 6.306 8.123 -12.870 1.00 59.53 71 ASN A CA 1
ATOM 558 C C . ASN A 1 71 ? 6.928 8.624 -14.178 1.00 59.53 71 ASN A C 1
ATOM 560 O O . ASN A 1 71 ? 8.005 8.177 -14.564 1.00 59.53 71 ASN A O 1
ATOM 564 N N . GLU A 1 72 ? 6.208 9.534 -14.838 1.00 52.41 72 GLU A N 1
ATOM 565 C CA . GLU A 1 72 ? 6.594 10.237 -16.073 1.00 52.41 72 GLU A CA 1
ATOM 566 C C . GLU A 1 72 ? 7.692 11.290 -15.843 1.00 52.41 72 GLU A C 1
ATOM 568 O O . GLU A 1 72 ? 8.340 11.721 -16.794 1.00 52.41 72 GLU A O 1
ATOM 573 N N . ASP A 1 73 ? 7.950 11.649 -14.583 1.00 53.41 73 ASP A N 1
ATOM 574 C CA . ASP A 1 73 ? 8.988 12.600 -14.208 1.00 53.41 73 ASP A CA 1
ATOM 575 C C . ASP A 1 73 ? 10.278 11.863 -13.821 1.00 53.41 73 ASP A C 1
ATOM 577 O O . ASP A 1 73 ? 10.268 10.931 -13.012 1.00 53.41 73 ASP A O 1
ATOM 581 N N . ASP A 1 74 ? 11.398 12.337 -14.368 1.00 50.84 74 ASP A N 1
ATOM 582 C CA . ASP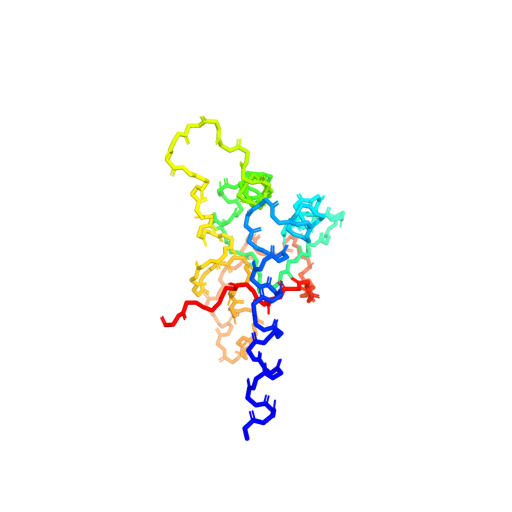 A 1 74 ? 12.781 11.819 -14.324 1.00 50.84 74 ASP A CA 1
ATOM 583 C C . ASP A 1 74 ? 13.364 11.529 -12.914 1.00 50.84 74 ASP A C 1
ATOM 585 O O . ASP A 1 74 ? 14.523 11.150 -12.762 1.00 50.84 74 ASP A O 1
ATOM 589 N N . ASN A 1 75 ? 12.572 11.702 -11.851 1.00 52.56 75 ASN A N 1
ATOM 590 C CA . ASN A 1 75 ? 12.971 11.533 -10.454 1.00 52.56 75 ASN A CA 1
ATOM 591 C C . ASN A 1 75 ? 12.646 10.143 -9.867 1.00 52.56 75 ASN A C 1
ATOM 593 O O . ASN A 1 75 ? 12.892 9.887 -8.686 1.00 52.56 75 ASN A O 1
ATOM 597 N N . GLY A 1 76 ? 12.113 9.230 -10.685 1.00 55.88 76 GLY A N 1
ATOM 598 C CA . GLY A 1 76 ? 11.777 7.864 -10.287 1.00 55.88 76 GLY A CA 1
ATOM 599 C C . GLY A 1 76 ? 10.575 7.782 -9.339 1.00 55.88 76 GLY A C 1
ATOM 600 O O . GLY A 1 76 ? 10.166 8.743 -8.686 1.00 55.88 76 GLY A O 1
ATOM 601 N N . SER A 1 77 ? 9.962 6.602 -9.254 1.00 63.50 77 SER A N 1
ATOM 602 C CA . SER A 1 77 ? 8.920 6.376 -8.249 1.00 63.50 77 SER A CA 1
ATOM 603 C C . SER A 1 77 ? 9.530 6.318 -6.853 1.00 63.50 77 SER A C 1
ATOM 605 O O . SER A 1 77 ? 10.312 5.415 -6.550 1.00 63.50 77 SER A O 1
ATOM 607 N N . GLN A 1 78 ? 9.186 7.287 -5.998 1.00 78.62 78 GLN A N 1
ATOM 608 C CA . GLN A 1 78 ? 9.646 7.313 -4.613 1.00 78.62 78 GLN A CA 1
ATOM 609 C C . GLN A 1 78 ? 9.145 6.065 -3.879 1.00 78.62 78 GLN A C 1
ATOM 611 O O . GLN A 1 78 ? 7.968 5.714 -3.946 1.00 78.62 78 GLN A O 1
ATOM 616 N N . ILE A 1 79 ? 10.053 5.389 -3.173 1.00 85.00 79 ILE A N 1
ATOM 617 C CA . ILE A 1 79 ? 9.717 4.193 -2.398 1.00 85.00 79 ILE A CA 1
ATOM 618 C C . ILE A 1 79 ? 8.725 4.592 -1.287 1.00 85.00 79 ILE A C 1
ATOM 620 O O . ILE A 1 79 ? 9.055 5.465 -0.475 1.00 85.00 79 ILE A O 1
ATOM 624 N N . PRO A 1 80 ? 7.547 3.950 -1.187 1.00 88.50 80 PRO A N 1
ATOM 625 C CA . PRO A 1 80 ? 6.547 4.280 -0.176 1.00 88.50 80 PRO A CA 1
ATOM 626 C C . PRO A 1 80 ? 6.973 3.709 1.178 1.00 88.50 80 PRO A C 1
ATOM 628 O O . PRO A 1 80 ? 6.642 2.573 1.535 1.00 88.50 80 PRO A O 1
ATOM 631 N N . PHE A 1 81 ? 7.754 4.479 1.938 1.00 90.00 81 PHE A N 1
ATOM 632 C CA . PHE A 1 81 ? 8.316 4.021 3.212 1.00 90.00 81 PHE A CA 1
ATOM 633 C C . PHE A 1 81 ? 7.241 3.643 4.227 1.00 90.00 81 PHE A C 1
ATOM 635 O O . PHE A 1 81 ? 7.374 2.601 4.859 1.00 90.00 81 PHE A O 1
ATOM 642 N N . ILE A 1 82 ? 6.130 4.383 4.269 1.00 89.94 82 ILE A N 1
ATOM 643 C CA . ILE A 1 82 ? 4.987 4.073 5.138 1.00 89.94 82 ILE A CA 1
ATOM 644 C C . ILE A 1 82 ? 4.465 2.634 4.955 1.00 89.94 82 ILE A C 1
ATOM 646 O O . ILE A 1 82 ? 4.014 2.001 5.905 1.00 89.94 82 ILE A O 1
ATOM 650 N N . ALA A 1 83 ? 4.581 2.069 3.750 1.00 88.19 83 ALA A N 1
ATOM 651 C CA . ALA A 1 83 ? 4.219 0.681 3.486 1.00 88.19 83 ALA A CA 1
ATOM 652 C C . ALA A 1 83 ? 5.399 -0.288 3.627 1.00 88.19 83 ALA A C 1
ATOM 654 O O . ALA A 1 83 ? 5.235 -1.384 4.157 1.00 88.19 83 ALA A O 1
ATOM 655 N N . THR A 1 84 ? 6.575 0.090 3.121 1.00 84.19 84 THR A N 1
ATOM 656 C CA . THR A 1 84 ? 7.633 -0.867 2.743 1.00 84.19 84 THR A CA 1
ATOM 657 C C . THR A 1 84 ? 8.888 -0.825 3.608 1.00 84.19 84 THR A C 1
ATOM 659 O O . THR A 1 84 ? 9.723 -1.727 3.487 1.00 84.19 84 THR A O 1
ATOM 662 N N . ARG A 1 85 ? 9.065 0.188 4.466 1.00 83.56 85 ARG A N 1
ATOM 663 C CA . ARG A 1 85 ? 10.317 0.392 5.206 1.00 83.56 85 ARG A CA 1
ATOM 664 C C . ARG A 1 85 ? 10.082 0.922 6.616 1.00 83.56 85 ARG A C 1
ATOM 666 O O . ARG A 1 85 ? 9.418 1.926 6.797 1.00 83.56 85 ARG A O 1
ATOM 673 N N . GLY A 1 86 ? 10.765 0.321 7.586 1.00 83.19 86 GLY A N 1
ATOM 674 C CA . GLY A 1 86 ? 10.749 0.770 8.979 1.00 83.19 86 GLY A CA 1
ATOM 675 C C . GLY A 1 86 ? 9.928 -0.147 9.878 1.00 83.19 86 GLY A C 1
ATOM 676 O O . GLY A 1 86 ? 9.076 -0.900 9.406 1.00 83.19 86 GLY A O 1
ATOM 677 N N . TYR A 1 87 ? 10.220 -0.100 11.178 1.00 85.56 87 TYR A N 1
ATOM 678 C CA . TYR A 1 87 ? 9.563 -0.924 12.201 1.00 85.56 87 TYR A CA 1
ATOM 679 C C . TYR A 1 87 ? 8.087 -0.585 12.411 1.00 85.56 87 TYR A C 1
ATOM 681 O O . TYR A 1 87 ? 7.367 -1.364 13.026 1.00 85.56 87 TYR A O 1
ATOM 689 N N . ASP A 1 88 ? 7.649 0.570 11.936 1.00 89.44 88 ASP A N 1
ATOM 690 C CA . ASP A 1 88 ? 6.277 1.050 11.979 1.00 89.44 88 ASP A CA 1
ATOM 691 C C . ASP A 1 88 ? 5.524 0.821 10.665 1.00 89.44 88 ASP A C 1
ATOM 693 O O . ASP A 1 88 ? 4.305 0.879 10.688 1.00 89.44 88 ASP A O 1
ATOM 697 N N . SER A 1 89 ? 6.201 0.474 9.564 1.00 91.81 89 SER A N 1
ATOM 698 C CA . SER A 1 89 ? 5.558 0.288 8.256 1.00 91.81 89 SER A CA 1
ATOM 699 C C . SER A 1 89 ? 4.532 -0.845 8.207 1.00 91.81 89 SER A C 1
ATOM 701 O O . SER A 1 89 ? 4.639 -1.847 8.921 1.00 91.81 89 SER A O 1
ATOM 703 N N . VAL A 1 90 ? 3.569 -0.732 7.286 1.00 91.00 90 VAL A N 1
ATOM 704 C CA . VAL A 1 90 ? 2.483 -1.715 7.098 1.00 91.00 90 VAL A CA 1
ATOM 705 C C . VAL A 1 90 ? 3.001 -3.146 6.927 1.00 91.00 90 VAL A C 1
ATOM 707 O O . VAL A 1 90 ? 2.396 -4.087 7.443 1.00 91.00 90 VAL A O 1
ATOM 710 N N . VAL A 1 91 ? 4.103 -3.330 6.196 1.00 91.12 91 VAL A N 1
ATOM 711 C CA . VAL A 1 91 ? 4.648 -4.661 5.897 1.00 91.12 91 VAL A CA 1
ATOM 712 C C . VAL A 1 91 ? 5.512 -5.195 7.040 1.00 91.12 91 VAL A C 1
ATOM 714 O O . VAL A 1 91 ? 5.494 -6.393 7.295 1.00 91.12 91 VAL A O 1
ATOM 717 N N . TRP A 1 92 ? 6.248 -4.348 7.761 1.00 89.44 92 TRP A N 1
ATOM 718 C CA . TRP A 1 92 ? 7.279 -4.819 8.698 1.00 89.44 92 TRP A CA 1
ATOM 719 C C . TRP A 1 92 ? 6.958 -4.637 10.176 1.00 89.44 92 TRP A C 1
ATOM 721 O O . TRP A 1 92 ? 7.711 -5.141 11.014 1.00 89.44 92 TRP A O 1
ATOM 731 N N . ASN A 1 93 ? 5.876 -3.936 10.513 1.00 88.31 93 ASN A N 1
ATOM 732 C CA . ASN A 1 93 ? 5.483 -3.729 11.898 1.00 88.31 93 ASN A CA 1
ATOM 733 C C . ASN A 1 93 ? 5.225 -5.057 12.624 1.00 88.31 93 ASN A C 1
ATOM 735 O O . ASN A 1 93 ? 4.596 -5.970 12.103 1.00 88.31 93 ASN A O 1
ATOM 739 N N . ARG A 1 94 ? 5.730 -5.149 13.858 1.00 88.06 94 ARG A N 1
ATOM 740 C CA . ARG A 1 94 ? 5.622 -6.324 14.745 1.00 88.06 94 ARG A CA 1
ATOM 741 C C . ARG A 1 94 ? 4.924 -6.001 16.063 1.00 88.06 94 ARG A C 1
ATOM 743 O O . ARG A 1 94 ? 4.983 -6.774 17.016 1.00 88.06 94 ARG A O 1
ATOM 750 N N . SER A 1 95 ? 4.278 -4.841 16.158 1.00 85.38 95 SER A N 1
ATOM 751 C CA . SER A 1 95 ? 3.621 -4.406 17.392 1.00 85.38 95 SER A CA 1
ATOM 752 C C . SER A 1 95 ? 2.520 -5.367 17.838 1.00 85.38 95 SER A C 1
ATOM 754 O O . SER A 1 95 ? 2.374 -5.576 19.035 1.00 85.38 95 SER A O 1
ATOM 756 N N . TYR A 1 96 ? 1.844 -6.028 16.895 1.00 80.81 96 TYR A N 1
ATOM 757 C CA . TYR A 1 96 ? 0.796 -7.017 17.169 1.00 80.81 96 TYR A CA 1
ATOM 758 C C . TYR A 1 96 ? 1.311 -8.423 17.505 1.00 80.81 96 TYR A C 1
ATOM 760 O O . TYR A 1 96 ? 0.533 -9.259 17.948 1.00 80.81 96 TYR A O 1
ATOM 768 N N . SER A 1 97 ? 2.607 -8.701 17.319 1.00 77.62 97 SER A N 1
ATOM 769 C CA . SER A 1 97 ? 3.218 -9.985 17.696 1.00 77.62 97 SER A CA 1
ATOM 770 C C . SER A 1 97 ? 3.922 -9.940 19.055 1.00 77.62 97 SER A C 1
ATOM 772 O O . SER A 1 97 ? 4.504 -10.938 19.476 1.00 77.62 97 SER A O 1
ATOM 774 N N . ARG A 1 98 ? 3.948 -8.777 19.722 1.00 74.75 98 ARG A N 1
ATOM 775 C CA . ARG A 1 98 ? 4.511 -8.656 21.071 1.00 74.75 98 ARG A CA 1
ATOM 776 C C . ARG A 1 98 ? 3.564 -9.310 22.077 1.00 74.75 98 ARG A C 1
ATOM 778 O O . ARG A 1 98 ? 2.354 -9.126 22.006 1.00 74.75 98 ARG A O 1
ATOM 785 N N . ASN A 1 99 ? 4.141 -10.088 22.991 1.00 54.91 99 ASN A N 1
ATOM 786 C CA . ASN A 1 99 ? 3.396 -10.814 24.014 1.00 54.91 99 ASN A CA 1
ATOM 787 C C . ASN A 1 99 ? 2.606 -9.830 24.894 1.00 54.91 99 ASN A C 1
ATOM 789 O O . ASN A 1 99 ? 3.105 -8.758 25.239 1.00 54.91 99 ASN A O 1
ATOM 793 N N . THR A 1 100 ? 1.379 -10.197 25.251 1.00 55.72 100 THR A N 1
ATOM 794 C CA . THR A 1 100 ? 0.367 -9.343 25.898 1.00 55.72 100 THR A CA 1
ATOM 795 C C . THR A 1 100 ? 0.666 -8.978 27.355 1.00 55.72 100 THR A C 1
ATOM 797 O O . THR A 1 100 ? -0.173 -8.384 28.023 1.00 55.72 100 THR A O 1
ATOM 800 N N . THR A 1 101 ? 1.863 -9.275 27.863 1.00 53.03 101 THR A N 1
ATOM 801 C CA . THR A 1 101 ? 2.296 -8.998 29.244 1.00 53.03 101 THR A CA 1
ATOM 802 C C . THR A 1 101 ? 2.471 -7.506 29.563 1.00 53.03 101 THR A C 1
ATOM 804 O O . THR A 1 101 ? 2.975 -7.176 30.625 1.00 53.03 101 THR A O 1
ATOM 807 N N . ASN A 1 102 ? 2.084 -6.608 28.653 1.00 48.47 102 ASN A N 1
ATOM 808 C CA . ASN A 1 102 ? 2.176 -5.153 28.807 1.00 48.47 102 ASN A CA 1
ATOM 809 C C . ASN A 1 102 ? 0.917 -4.439 28.263 1.00 48.47 102 ASN A C 1
ATOM 811 O O . ASN A 1 102 ? 0.995 -3.349 27.702 1.00 48.47 102 ASN A O 1
ATOM 815 N N . LEU A 1 103 ? -0.249 -5.095 28.341 1.00 52.06 103 LEU A N 1
ATOM 816 C CA . LEU A 1 103 ? -1.529 -4.556 27.855 1.00 52.06 103 LEU A CA 1
ATOM 817 C C . LEU A 1 103 ? -2.200 -3.545 28.803 1.00 52.06 103 LEU A C 1
ATOM 819 O O . LEU A 1 103 ? -3.305 -3.106 28.498 1.00 52.06 103 LEU A O 1
ATOM 823 N N . GLU A 1 104 ? -1.567 -3.146 29.909 1.00 47.38 104 GLU A N 1
ATOM 824 C CA . GLU A 1 104 ? -2.185 -2.197 30.849 1.00 47.38 104 GLU A CA 1
ATOM 825 C C . GLU A 1 104 ? -2.257 -0.750 30.322 1.00 47.38 104 GLU A C 1
ATOM 827 O O . GLU A 1 104 ? -3.085 0.010 30.808 1.00 47.38 104 GLU A O 1
ATOM 832 N N . ASP A 1 105 ? -1.528 -0.387 29.254 1.00 47.72 105 ASP A N 1
ATOM 833 C CA . ASP A 1 105 ? -1.419 1.026 28.838 1.00 47.72 105 ASP A CA 1
ATOM 834 C C . ASP A 1 105 ? -1.908 1.364 27.418 1.00 47.72 105 ASP A C 1
ATOM 836 O O . ASP A 1 105 ? -1.741 2.498 26.959 1.00 47.72 105 ASP A O 1
ATOM 840 N N . TYR A 1 106 ? -2.525 0.438 26.676 1.00 50.44 106 TYR A N 1
ATOM 841 C CA . TYR A 1 106 ? -2.992 0.761 25.321 1.00 50.44 106 TYR A CA 1
ATOM 842 C C . TYR A 1 106 ? -4.483 1.109 25.303 1.00 50.44 106 TYR A C 1
ATOM 844 O O . TYR A 1 106 ? -5.331 0.280 24.968 1.00 50.44 106 TYR A O 1
ATOM 852 N N . ASN A 1 107 ? -4.786 2.375 25.615 1.00 47.03 107 ASN A N 1
ATOM 853 C CA . ASN A 1 107 ? -6.072 3.024 25.334 1.00 47.03 107 ASN A CA 1
ATOM 854 C C . ASN A 1 107 ? -6.363 2.973 23.821 1.00 47.03 107 ASN A C 1
ATOM 856 O O . ASN A 1 107 ? -6.022 3.867 23.050 1.00 47.03 107 ASN A O 1
ATOM 860 N N . ASN A 1 108 ? -6.965 1.867 23.390 1.00 47.75 108 ASN A N 1
ATOM 861 C CA . ASN A 1 108 ? -7.321 1.548 22.014 1.00 47.75 108 ASN A CA 1
ATOM 862 C C . ASN A 1 108 ? -8.803 1.853 21.756 1.00 47.75 108 ASN A C 1
ATOM 864 O O . ASN A 1 108 ? -9.585 0.951 21.465 1.00 47.75 108 ASN A O 1
ATOM 868 N N . GLU A 1 109 ? -9.209 3.122 21.794 1.00 45.38 109 GLU A N 1
ATOM 869 C CA . GLU A 1 109 ? -10.546 3.495 21.296 1.00 45.38 109 GLU A CA 1
ATOM 870 C C . GLU A 1 109 ? -10.651 3.423 19.761 1.00 45.38 109 GLU A C 1
ATOM 872 O O . GLU A 1 109 ? -11.750 3.346 19.216 1.00 45.38 109 GLU A O 1
ATOM 877 N N . HIS A 1 110 ? -9.525 3.349 19.040 1.00 44.88 110 HIS A N 1
ATOM 878 C CA . HIS A 1 110 ? -9.525 3.342 17.571 1.00 44.88 110 HIS A CA 1
ATOM 879 C C . HIS A 1 110 ? -9.072 2.025 16.920 1.00 44.88 110 HIS A C 1
ATOM 881 O O . HIS A 1 110 ? -9.363 1.808 15.744 1.00 44.88 110 HIS A O 1
ATOM 887 N N . ALA A 1 111 ? -8.413 1.122 17.656 1.00 42.72 111 ALA A N 1
ATOM 888 C CA . ALA A 1 111 ? -8.000 -0.185 17.125 1.00 42.72 111 ALA A CA 1
ATOM 889 C C . ALA A 1 111 ? -9.090 -1.268 17.241 1.00 42.72 111 ALA A C 1
ATOM 891 O O . ALA A 1 111 ? -8.966 -2.332 16.641 1.00 42.72 111 ALA A O 1
ATOM 892 N N . SER A 1 112 ? -10.174 -1.002 17.976 1.00 40.31 112 SER A N 1
ATOM 893 C CA . SER A 1 112 ? -11.263 -1.956 18.234 1.00 40.31 112 SER A CA 1
ATOM 894 C C . SER A 1 112 ? -12.166 -2.233 17.026 1.00 40.31 112 SER A C 1
ATOM 896 O O . SER A 1 112 ? -13.029 -3.106 17.096 1.00 40.31 112 SER A O 1
ATOM 898 N N . LYS A 1 113 ? -11.985 -1.517 15.909 1.00 47.16 113 LYS A N 1
ATOM 899 C CA . LYS A 1 113 ? -12.920 -1.569 14.777 1.00 47.16 113 LYS A CA 1
ATOM 900 C C . LYS A 1 113 ? -12.585 -2.603 13.704 1.00 47.16 113 LYS A C 1
ATOM 902 O O . LYS A 1 113 ? -13.428 -2.847 12.851 1.00 47.16 113 LYS A O 1
ATOM 907 N N . PHE A 1 114 ? -11.399 -3.215 13.739 1.00 41.53 114 PHE A N 1
ATOM 908 C CA . PHE A 1 114 ? -10.973 -4.151 12.698 1.00 41.53 114 PHE A CA 1
ATOM 909 C C . PHE A 1 114 ? -10.286 -5.383 13.272 1.00 41.53 114 PHE A C 1
ATOM 911 O O . PHE A 1 114 ? -9.260 -5.295 13.950 1.00 41.53 114 PHE A O 1
ATOM 918 N N . ARG A 1 115 ? -10.824 -6.560 12.949 1.00 42.88 115 ARG A N 1
ATOM 919 C CA . ARG A 1 115 ? -10.144 -7.825 13.225 1.00 42.88 115 ARG A CA 1
ATOM 920 C C . ARG A 1 115 ? -9.025 -7.988 12.193 1.00 42.88 115 ARG A C 1
ATOM 922 O O . ARG A 1 115 ? -9.292 -8.058 10.995 1.00 42.88 115 ARG A O 1
ATOM 929 N N . SER A 1 116 ? -7.776 -7.980 12.658 1.00 41.88 116 SER A N 1
ATOM 930 C CA . SER A 1 116 ? -6.588 -8.054 11.798 1.00 41.88 116 SER A CA 1
ATOM 931 C C . SER A 1 116 ? -6.117 -9.498 11.627 1.00 41.88 116 SER A C 1
ATOM 933 O O . SER A 1 116 ? -5.950 -10.213 12.614 1.00 41.88 116 SER A O 1
ATOM 935 N N . PHE A 1 117 ? -5.867 -9.915 10.384 1.00 36.56 117 PHE A N 1
ATOM 936 C CA . PHE A 1 117 ? -5.230 -11.194 10.051 1.00 36.56 117 PHE A CA 1
ATOM 937 C C . PHE A 1 117 ? -3.979 -10.944 9.196 1.00 36.56 117 PHE A C 1
ATOM 939 O O . PHE A 1 117 ? -4.024 -10.172 8.235 1.00 36.56 117 PHE A O 1
ATOM 946 N N . ILE A 1 118 ? -2.864 -11.588 9.556 1.00 45.94 118 ILE A N 1
ATOM 947 C CA . ILE A 1 118 ? -1.569 -11.448 8.876 1.00 45.94 118 ILE A CA 1
ATOM 948 C C . ILE A 1 118 ? -1.594 -12.270 7.583 1.00 45.94 118 ILE A C 1
ATOM 950 O O . ILE A 1 118 ? -1.613 -13.501 7.630 1.00 45.94 118 ILE A O 1
ATOM 954 N N . ILE A 1 119 ? -1.574 -11.607 6.422 1.00 45.16 119 ILE A N 1
ATOM 955 C CA . ILE A 1 119 ? -1.414 -12.286 5.128 1.00 45.16 119 ILE A CA 1
ATOM 956 C C . ILE A 1 119 ? 0.066 -12.281 4.730 1.00 45.16 119 ILE A C 1
ATOM 958 O O . ILE A 1 119 ? 0.700 -11.235 4.602 1.00 45.16 119 ILE A O 1
ATOM 962 N N . PHE A 1 120 ? 0.625 -13.472 4.508 1.00 34.94 120 PHE A N 1
ATOM 963 C CA . PHE A 1 120 ? 1.950 -13.672 3.919 1.00 34.94 120 PHE A CA 1
ATOM 964 C C . PHE A 1 120 ? 1.872 -13.520 2.395 1.00 34.94 120 PHE A C 1
ATOM 966 O O . PHE A 1 120 ? 1.757 -14.509 1.678 1.00 34.94 120 PHE A O 1
ATOM 973 N N . ILE A 1 121 ? 1.949 -12.293 1.879 1.00 40.22 121 ILE A N 1
ATOM 974 C CA . ILE A 1 121 ? 2.238 -12.072 0.456 1.00 40.22 121 ILE A CA 1
ATOM 975 C C . ILE A 1 121 ? 3.586 -11.353 0.327 1.00 40.22 121 ILE A C 1
ATOM 977 O O . ILE A 1 121 ? 3.733 -10.159 0.556 1.00 40.22 121 ILE A O 1
ATOM 981 N N . THR A 1 122 ? 4.569 -12.186 -0.021 1.00 38.16 122 THR A N 1
ATOM 982 C CA . THR A 1 122 ? 5.782 -11.929 -0.810 1.00 38.16 122 THR A CA 1
ATOM 983 C C . THR A 1 122 ? 6.749 -10.857 -0.317 1.00 38.16 122 THR A C 1
ATOM 985 O O . THR A 1 122 ? 6.813 -9.728 -0.793 1.00 38.16 122 THR A O 1
ATOM 988 N N . LEU A 1 123 ? 7.643 -11.306 0.557 1.00 39.62 123 LEU A N 1
ATOM 989 C CA . LEU A 1 123 ? 8.732 -10.537 1.128 1.00 39.62 123 LEU A CA 1
ATOM 990 C C . LEU A 1 123 ? 10.059 -11.123 0.620 1.00 39.62 123 LEU A C 1
ATOM 992 O O . LEU A 1 123 ? 10.660 -11.988 1.244 1.00 39.62 123 LEU A O 1
ATOM 996 N N . PHE A 1 124 ? 10.477 -10.714 -0.584 1.00 36.53 124 PHE A N 1
ATOM 997 C CA . PHE A 1 124 ? 11.794 -11.085 -1.137 1.00 36.53 124 PHE A CA 1
ATOM 998 C C . PHE A 1 124 ? 12.535 -9.954 -1.872 1.00 36.53 124 PHE A C 1
ATOM 1000 O O . PHE A 1 124 ? 13.606 -10.194 -2.426 1.00 36.53 124 PHE A O 1
ATOM 1007 N N . VAL A 1 125 ? 12.010 -8.724 -1.851 1.00 40.94 125 VAL A N 1
ATOM 1008 C CA . VAL A 1 125 ? 12.590 -7.578 -2.591 1.00 40.94 125 VAL A CA 1
ATOM 1009 C C . VAL A 1 125 ? 13.297 -6.577 -1.680 1.00 40.94 125 VAL A C 1
ATOM 1011 O O . VAL A 1 125 ? 14.192 -5.866 -2.117 1.00 40.94 125 VAL A O 1
ATOM 1014 N N . PHE A 1 126 ? 12.951 -6.546 -0.394 1.00 39.41 126 PHE A N 1
ATOM 1015 C CA . PHE A 1 126 ? 13.323 -5.447 0.497 1.00 39.41 126 PHE A CA 1
ATOM 1016 C C . PHE A 1 126 ? 14.226 -5.880 1.648 1.00 39.41 126 PHE A C 1
ATOM 1018 O O . PHE A 1 126 ? 13.888 -5.748 2.821 1.00 39.41 126 PHE A O 1
ATOM 1025 N N . GLN A 1 127 ? 15.405 -6.394 1.323 1.00 28.05 127 GLN A N 1
ATOM 1026 C CA . GLN A 1 127 ? 16.508 -6.400 2.280 1.00 28.05 127 GLN A CA 1
ATOM 1027 C C . GLN A 1 127 ? 17.514 -5.338 1.826 1.00 28.05 127 GLN A C 1
ATOM 1029 O O . GLN A 1 127 ? 18.319 -5.623 0.936 1.00 28.05 127 GLN A O 1
ATOM 1034 N N . PRO A 1 128 ? 17.465 -4.101 2.360 1.00 32.75 128 PRO A N 1
ATOM 1035 C CA . PRO A 1 128 ? 18.652 -3.266 2.329 1.00 32.75 128 PRO 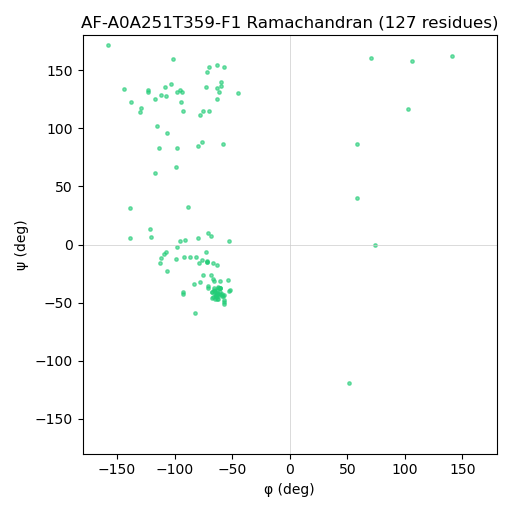A CA 1
ATOM 1036 C C . PRO A 1 128 ? 19.728 -3.968 3.170 1.00 32.75 128 PRO A C 1
ATOM 1038 O O . PRO A 1 128 ? 19.425 -4.506 4.236 1.00 32.75 128 PRO A O 1
ATOM 1041 N N . LYS A 1 129 ? 20.947 -4.024 2.630 1.00 31.08 129 LYS A N 1
ATOM 1042 C CA . LYS A 1 129 ? 22.142 -4.404 3.389 1.00 31.08 129 LYS A CA 1
ATOM 1043 C C . LYS A 1 129 ? 22.326 -3.496 4.600 1.00 31.08 129 LYS A C 1
ATOM 1045 O O . LYS A 1 129 ? 21.952 -2.306 4.482 1.00 31.08 129 LYS A O 1
#

Sequence (129 aa):
MFVMIMRQKGVIARSVLLRPGGPLALELARHPVVLKVDDWVFCHGGLLPHHVTYGIEKINNEVSKWMTNVNEDDNGSQIPFIATRGYDSVVWNRSYSRNTTNLEDYNNEHASKFRSFIIFITLFVFQPK

Mean predic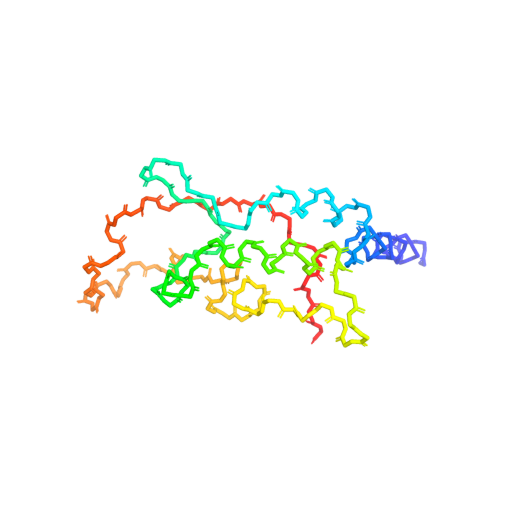ted aligned error: 10.98 Å

Secondary structure (DSSP, 8-state):
-HHHHHHHHHHHHHHHHHSTT-HHHHHHTTS-SSEEETTEEEESS---HHHHHH-HHHHHHHHHHHHHT---STT-----HHHHSSTTSTTT--GGGS-STTGGG---TTGGG-EEEE------S----

pLDDT: mean 74.12, std 20.45, range [28.05, 95.38]

Solvent-accessible surface area (backbone atoms only — not comparable to full-atom values): 7674 Å² total; per-residue (Å²): 113,69,69,59,55,55,54,50,51,54,53,51,52,48,50,58,31,54,34,61,57,12,72,54,17,43,60,52,32,76,53,64,67,63,46,76,56,93,62,36,36,38,27,45,25,41,85,49,74,67,52,59,75,69,30,60,68,54,54,31,50,44,46,22,39,29,22,46,45,72,48,91,55,97,79,57,51,66,77,48,40,71,45,74,47,57,71,74,6,31,52,58,16,53,78,83,74,53,75,74,92,70,65,89,74,70,88,55,88,75,64,76,72,48,57,76,48,74,47,92,77,84,90,84,82,82,76,80,130

Organism: Helianthus annuus (NCBI:txid4232)

Foldseek 3Di:
DVVVVVVVVVLVVCCQQQAALHVVLQVCLVDFQWDDDPQAIEHAADDDPVCVVVPRVVLSNLSSCLSNQPDPDPPTRDDSCLAANDCNHRNRPNPVVDDCPPVPPDPCPPVVRYDYDHDDDDDDHDDDD

Radius of gyration: 17.17 Å; Cα contacts (8 Å, |Δi|>4): 158; chains: 1; bounding box: 48×37×47 Å